Protein AF-A0CLA7-F1 (afdb_monomer)

Structure (mmCIF, N/CA/C/O backbone):
data_AF-A0CLA7-F1
#
_entry.id   AF-A0CLA7-F1
#
loop_
_atom_site.group_PDB
_atom_site.id
_atom_site.type_symbol
_atom_site.label_atom_id
_atom_site.label_alt_id
_atom_site.label_comp_id
_atom_site.label_asym_id
_atom_site.label_entity_id
_atom_site.label_seq_id
_atom_site.pdbx_PDB_ins_code
_atom_site.Cartn_x
_atom_site.Cartn_y
_atom_site.Cartn_z
_atom_site.occupancy
_atom_site.B_iso_or_equiv
_atom_site.auth_seq_id
_atom_site.auth_comp_id
_atom_site.auth_asym_id
_atom_site.auth_atom_id
_atom_site.pdbx_PDB_model_num
ATOM 1 N N . MET A 1 1 ? -2.795 -25.009 -13.081 1.00 46.34 1 MET A N 1
ATOM 2 C CA . MET A 1 1 ? -1.647 -24.074 -13.026 1.00 46.34 1 MET A CA 1
ATOM 3 C C . MET A 1 1 ? -2.137 -22.756 -12.448 1.00 46.34 1 MET A C 1
ATOM 5 O O . MET A 1 1 ? -2.937 -22.112 -13.122 1.00 46.34 1 MET A O 1
ATOM 9 N N . PRO A 1 2 ? -1.749 -22.368 -11.221 1.00 54.25 2 PRO A N 1
ATOM 10 C CA . PRO A 1 2 ? -2.130 -21.069 -10.684 1.00 54.25 2 PRO A CA 1
ATOM 11 C C . PRO A 1 2 ? -1.388 -19.995 -11.481 1.00 54.25 2 PRO A C 1
ATOM 13 O O . PRO A 1 2 ? -0.172 -19.845 -11.379 1.00 54.25 2 PRO A O 1
ATOM 16 N N . ARG A 1 3 ? -2.120 -19.302 -12.353 1.00 59.75 3 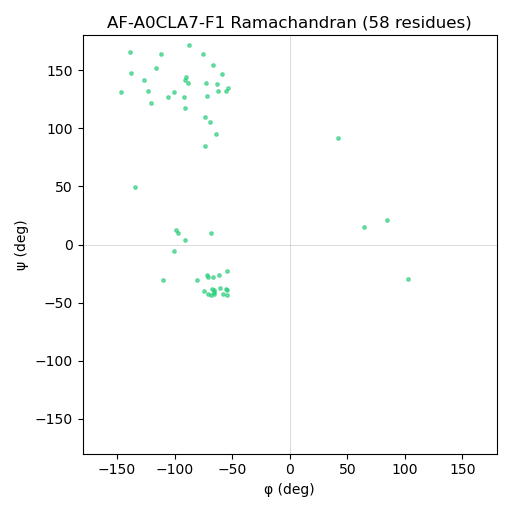ARG A N 1
ATOM 17 C CA . ARG A 1 3 ? -1.610 -18.125 -13.050 1.00 59.75 3 ARG A CA 1
ATOM 18 C C . ARG A 1 3 ? -1.564 -17.024 -12.001 1.00 59.75 3 ARG A C 1
ATOM 20 O O . ARG A 1 3 ? -2.611 -16.613 -11.511 1.00 59.75 3 ARG A O 1
ATOM 27 N N . CYS A 1 4 ? -0.364 -16.618 -11.594 1.00 59.03 4 CYS A N 1
ATOM 28 C CA . CYS A 1 4 ? -0.225 -15.428 -10.767 1.00 59.03 4 CYS A CA 1
ATOM 29 C C . CYS A 1 4 ? -0.930 -14.262 -11.482 1.00 59.03 4 CYS A C 1
ATOM 31 O O . CYS A 1 4 ? -0.783 -14.140 -12.704 1.00 59.03 4 CYS A O 1
ATOM 33 N N . PRO A 1 5 ? -1.723 -13.454 -10.766 1.00 64.44 5 PRO A N 1
ATOM 34 C CA . PRO A 1 5 ? -2.473 -12.378 -11.390 1.00 64.44 5 PRO A CA 1
ATOM 35 C C . PRO A 1 5 ? -1.505 -11.360 -12.005 1.00 64.44 5 PRO A C 1
ATOM 37 O O . PRO A 1 5 ? -0.454 -11.055 -11.435 1.00 64.44 5 PRO A O 1
ATOM 40 N N . THR A 1 6 ? -1.841 -10.883 -13.204 1.00 66.31 6 THR A N 1
ATOM 41 C CA . THR A 1 6 ? -1.088 -9.836 -13.915 1.00 66.31 6 THR A CA 1
ATOM 42 C C . THR A 1 6 ? -1.289 -8.471 -13.252 1.00 66.31 6 THR A C 1
ATOM 44 O O . THR A 1 6 ? -0.397 -7.627 -13.286 1.00 66.31 6 THR A O 1
ATOM 47 N N . ASP A 1 7 ? -2.422 -8.303 -12.569 1.00 69.06 7 ASP A N 1
ATOM 48 C CA . ASP A 1 7 ? -2.828 -7.093 -11.864 1.00 69.06 7 ASP A CA 1
ATOM 49 C C . ASP A 1 7 ? -2.837 -7.282 -10.342 1.00 69.06 7 ASP A C 1
ATOM 51 O O . ASP A 1 7 ? -2.816 -8.397 -9.817 1.00 69.06 7 ASP A O 1
ATOM 55 N N . ILE A 1 8 ? -2.871 -6.162 -9.617 1.00 74.06 8 ILE A N 1
ATOM 56 C CA . ILE A 1 8 ? -3.002 -6.159 -8.159 1.00 74.06 8 ILE A CA 1
ATOM 57 C C . ILE A 1 8 ? -4.426 -6.574 -7.789 1.00 74.06 8 ILE A C 1
ATOM 59 O O . ILE A 1 8 ? -5.394 -5.968 -8.253 1.00 74.06 8 ILE A O 1
ATOM 63 N N . VAL A 1 9 ? -4.553 -7.561 -6.905 1.00 79.75 9 VAL A N 1
ATOM 6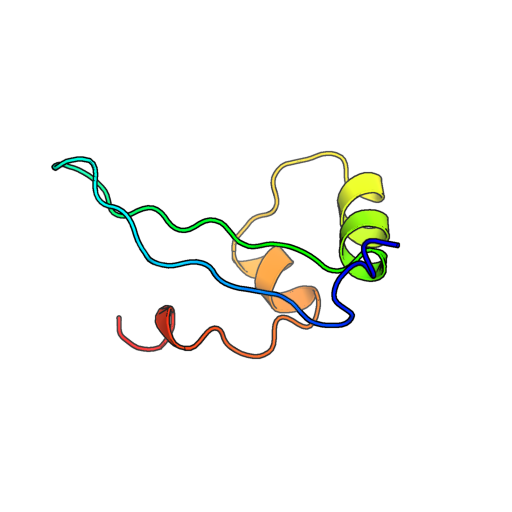4 C CA . VAL A 1 9 ? -5.850 -7.993 -6.376 1.00 79.75 9 VAL A CA 1
ATOM 65 C C . VAL A 1 9 ? -5.983 -7.505 -4.941 1.00 79.75 9 VAL A C 1
ATOM 67 O O . VAL A 1 9 ? -5.114 -7.743 -4.103 1.00 79.75 9 VAL A O 1
ATOM 70 N N . TYR A 1 10 ? -7.079 -6.809 -4.659 1.00 80.94 10 TYR A N 1
ATOM 71 C CA . TYR A 1 10 ? -7.436 -6.383 -3.312 1.00 80.94 10 TYR A CA 1
ATOM 72 C C . TYR A 1 10 ? -8.479 -7.336 -2.772 1.00 80.94 10 TYR A C 1
ATOM 74 O O . TYR A 1 10 ? -9.492 -7.572 -3.431 1.00 80.94 10 TYR A O 1
ATOM 82 N N . SER A 1 11 ? -8.258 -7.824 -1.565 1.00 82.50 11 SER A N 1
ATOM 83 C CA . SER A 1 11 ? -9.265 -8.632 -0.899 1.00 82.50 11 SER A CA 1
ATOM 84 C C . SER A 1 11 ? -10.254 -7.786 -0.120 1.00 82.50 11 SER A C 1
ATOM 86 O O . SER A 1 11 ? -10.111 -6.562 0.034 1.00 82.50 11 SER A O 1
ATOM 88 N N . GLU A 1 12 ? -11.293 -8.457 0.356 1.00 82.75 12 GLU A N 1
ATOM 89 C CA . GLU A 1 12 ? -12.291 -7.861 1.226 1.00 82.75 12 GLU A CA 1
ATOM 90 C C . GLU A 1 12 ? -11.634 -7.321 2.498 1.00 82.75 12 GLU A C 1
ATOM 92 O O . GLU A 1 12 ? -10.602 -7.820 2.961 1.00 82.75 12 GLU A O 1
ATOM 97 N N . LYS A 1 13 ? -12.198 -6.227 3.013 1.00 83.00 13 LYS A N 1
ATOM 98 C CA . LYS A 1 13 ? -11.746 -5.681 4.288 1.00 83.00 13 LYS A CA 1
ATOM 99 C C . LYS A 1 13 ? -12.233 -6.602 5.396 1.00 83.00 13 LYS A C 1
ATOM 101 O O . LYS A 1 13 ? -13.380 -7.040 5.356 1.00 83.00 13 LYS A O 1
ATOM 106 N N . TYR A 1 14 ? -11.384 -6.848 6.378 1.00 88.38 14 TYR A N 1
ATOM 107 C CA . TYR A 1 14 ? -11.746 -7.568 7.589 1.00 88.38 14 TYR A CA 1
ATOM 108 C C . TYR A 1 14 ? -11.354 -6.728 8.800 1.00 88.38 14 TYR A C 1
ATOM 110 O O . TYR A 1 14 ? -10.328 -6.051 8.792 1.00 88.38 14 TYR A O 1
ATOM 118 N N . THR A 1 15 ? -12.204 -6.747 9.818 1.00 85.75 15 THR A N 1
ATOM 119 C CA . THR A 1 15 ? -12.086 -5.895 11.002 1.00 85.75 15 THR A CA 1
ATOM 120 C C . THR A 1 15 ? -12.022 -6.783 12.230 1.00 85.75 15 THR A C 1
ATOM 122 O O . THR A 1 15 ? -12.853 -7.676 12.366 1.00 85.75 15 THR A O 1
ATOM 125 N N . ASP A 1 16 ? -11.066 -6.527 13.122 1.00 85.25 16 ASP A N 1
ATOM 126 C CA . ASP A 1 16 ? -10.893 -7.298 14.370 1.00 85.25 16 ASP A CA 1
ATOM 127 C C . ASP A 1 16 ? -11.545 -6.606 15.589 1.00 85.25 16 ASP A C 1
ATOM 129 O O . ASP A 1 16 ? -11.353 -6.988 16.734 1.00 85.25 16 ASP A O 1
ATOM 133 N N . GLY A 1 17 ? -12.325 -5.548 15.346 1.00 83.19 17 GLY A N 1
ATOM 134 C CA . GLY A 1 17 ? -13.023 -4.747 16.360 1.00 83.19 17 GLY A CA 1
ATOM 135 C C . GLY A 1 17 ? -12.348 -3.408 16.671 1.00 83.19 17 GLY A C 1
ATOM 136 O O . GLY A 1 17 ? -13.048 -2.440 16.947 1.00 83.19 17 GLY A O 1
ATOM 137 N N . GLU A 1 18 ? -11.022 -3.322 16.543 1.00 86.62 18 GLU A N 1
ATOM 138 C CA . GLU A 1 18 ? -10.248 -2.088 16.784 1.00 86.62 18 GLU A CA 1
ATOM 139 C C . GLU A 1 18 ? -9.665 -1.485 15.492 1.00 86.62 18 GLU A C 1
ATOM 141 O O . GLU A 1 18 ? -9.571 -0.267 15.354 1.00 86.62 18 GLU A O 1
ATOM 146 N N . PHE A 1 19 ? -9.341 -2.325 14.502 1.00 82.56 19 PHE A N 1
ATOM 147 C CA . PHE A 1 19 ? -8.722 -1.899 13.244 1.00 82.56 19 PHE A CA 1
ATOM 148 C C . PHE A 1 19 ? -9.329 -2.596 12.025 1.00 82.56 19 PHE A C 1
ATOM 150 O O . PHE A 1 19 ? -9.723 -3.763 12.086 1.00 82.56 19 PHE A O 1
ATOM 157 N N . GLU A 1 20 ? -9.354 -1.878 10.900 1.00 85.56 20 GLU A N 1
ATOM 158 C CA . GLU A 1 20 ? -9.672 -2.414 9.576 1.00 85.56 20 GLU A CA 1
ATOM 159 C C . GLU A 1 20 ? -8.390 -2.853 8.862 1.00 85.56 20 GLU A C 1
ATOM 161 O O . GLU A 1 20 ? -7.464 -2.065 8.655 1.00 85.56 20 GLU A O 1
ATOM 166 N N . TYR A 1 21 ? -8.371 -4.098 8.403 1.00 85.44 21 TYR A N 1
ATOM 167 C CA . TYR A 1 21 ? -7.280 -4.670 7.633 1.00 85.44 21 TYR A CA 1
ATOM 168 C C . TYR A 1 21 ? -7.743 -5.037 6.228 1.00 85.44 21 TYR A C 1
ATOM 170 O O . TYR A 1 21 ? -8.901 -5.367 5.966 1.00 85.44 21 TYR A O 1
ATOM 178 N N . ARG A 1 22 ? -6.796 -5.006 5.294 1.00 84.12 22 ARG A N 1
ATOM 179 C CA . ARG A 1 22 ? -6.978 -5.503 3.934 1.00 84.12 22 ARG A CA 1
ATOM 180 C C . ARG A 1 22 ? -5.660 -6.075 3.457 1.00 84.12 22 ARG A C 1
ATOM 182 O O . ARG A 1 22 ? -4.631 -5.409 3.530 1.00 84.12 22 ARG A O 1
ATOM 189 N N . HIS A 1 23 ? -5.705 -7.281 2.910 1.00 83.81 23 HIS A N 1
ATOM 190 C CA . HIS A 1 23 ? -4.550 -7.838 2.228 1.00 83.81 23 HIS A CA 1
ATOM 191 C C . HIS A 1 23 ? -4.573 -7.470 0.742 1.00 83.81 23 HIS A C 1
ATOM 193 O O . HIS A 1 23 ? -5.630 -7.377 0.107 1.00 83.81 23 HIS A O 1
ATOM 199 N N . VAL A 1 24 ? -3.381 -7.231 0.202 1.00 81.81 24 VAL A N 1
ATOM 200 C CA . VAL A 1 24 ? -3.158 -6.870 -1.197 1.00 81.81 24 VAL A CA 1
ATOM 201 C C . VAL A 1 24 ? -2.255 -7.927 -1.810 1.00 81.81 24 VAL A C 1
ATOM 203 O O . VAL A 1 24 ? 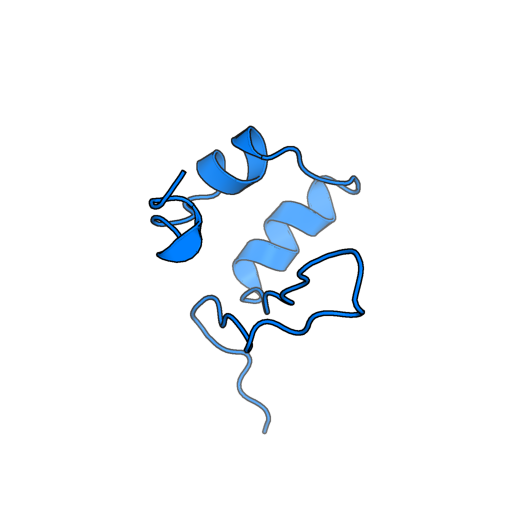-1.145 -8.156 -1.332 1.00 81.81 24 VAL A O 1
ATOM 206 N N . ILE A 1 25 ? -2.733 -8.578 -2.864 1.00 82.69 25 ILE A N 1
ATOM 207 C CA . ILE A 1 25 ? -1.965 -9.560 -3.623 1.00 82.69 25 ILE A CA 1
ATOM 208 C C . ILE A 1 25 ? -1.263 -8.817 -4.751 1.00 82.69 25 ILE A C 1
ATOM 210 O O . ILE A 1 25 ? -1.900 -8.223 -5.622 1.00 82.69 25 ILE A O 1
ATOM 214 N N . LEU A 1 26 ? 0.065 -8.847 -4.717 1.00 79.19 26 LEU A N 1
ATOM 215 C CA . LEU A 1 26 ? 0.901 -8.155 -5.687 1.00 79.19 26 LEU A CA 1
ATOM 216 C C . LEU A 1 26 ? 1.236 -9.072 -6.871 1.00 79.19 26 LEU A C 1
ATOM 218 O O . LEU A 1 26 ? 1.529 -10.253 -6.665 1.00 79.19 26 LEU A O 1
ATOM 222 N N . PRO A 1 27 ? 1.270 -8.536 -8.102 1.00 83.12 27 PRO A N 1
ATOM 223 C CA . PRO A 1 27 ? 1.781 -9.255 -9.254 1.00 83.12 27 PRO A CA 1
ATOM 224 C C . PRO A 1 27 ? 3.290 -9.491 -9.114 1.00 83.12 27 PRO A C 1
ATOM 226 O O . PRO A 1 27 ? 4.020 -8.732 -8.464 1.00 83.12 27 PRO A O 1
ATOM 229 N N . HIS A 1 28 ? 3.776 -10.541 -9.776 1.00 81.50 28 HIS A N 1
ATOM 230 C CA . HIS A 1 28 ? 5.163 -11.009 -9.675 1.00 81.50 28 HIS A CA 1
ATOM 231 C C . HIS A 1 28 ? 6.188 -9.902 -9.990 1.00 81.50 28 HIS A C 1
ATOM 233 O O . HIS A 1 28 ? 7.231 -9.800 -9.340 1.00 81.50 28 HIS A O 1
ATOM 239 N N . GLU A 1 29 ? 5.901 -9.049 -10.974 1.00 80.56 29 GLU A N 1
ATOM 240 C CA . GLU A 1 29 ? 6.802 -7.967 -11.383 1.00 80.56 29 GLU A CA 1
ATOM 241 C C . GLU A 1 29 ? 6.992 -6.905 -10.295 1.00 80.56 29 GLU A C 1
ATOM 243 O O . GLU A 1 29 ? 8.112 -6.435 -10.077 1.00 80.56 29 GLU A O 1
ATOM 248 N N . LEU A 1 30 ? 5.923 -6.564 -9.569 1.00 78.31 30 LEU A N 1
ATOM 249 C CA . LEU A 1 30 ? 5.997 -5.637 -8.440 1.00 78.31 30 LEU A CA 1
ATOM 250 C C . LEU A 1 30 ? 6.708 -6.282 -7.257 1.00 78.31 30 LEU A C 1
ATOM 252 O O . LEU A 1 30 ? 7.597 -5.657 -6.680 1.00 78.31 30 LEU A O 1
ATOM 256 N N . TYR A 1 31 ? 6.412 -7.549 -6.956 1.00 81.31 31 TYR A N 1
ATOM 257 C CA . TYR 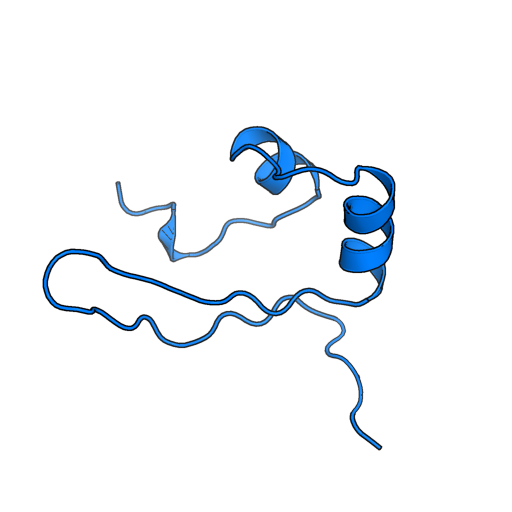A 1 31 ? 7.133 -8.285 -5.918 1.00 81.31 31 TYR A CA 1
ATOM 258 C C . TYR A 1 31 ? 8.648 -8.280 -6.167 1.00 81.31 31 TYR A C 1
ATOM 260 O O . TYR A 1 31 ? 9.417 -7.985 -5.258 1.00 81.31 31 TYR A O 1
ATOM 268 N N . LYS A 1 32 ? 9.099 -8.497 -7.410 1.00 82.81 32 LYS A N 1
ATOM 269 C CA . LYS A 1 32 ? 10.527 -8.412 -7.763 1.00 82.81 32 LYS A CA 1
ATOM 270 C C . LYS A 1 32 ? 11.133 -7.029 -7.517 1.00 82.81 32 LYS A C 1
ATOM 272 O O . LYS A 1 32 ? 12.291 -6.951 -7.114 1.00 82.81 32 LYS A O 1
ATOM 277 N N . LYS A 1 33 ? 10.394 -5.943 -7.762 1.00 81.56 33 LYS A N 1
ATOM 278 C CA . LYS A 1 33 ? 10.867 -4.575 -7.476 1.00 81.56 33 LYS A CA 1
ATOM 279 C C . LYS A 1 33 ? 10.976 -4.331 -5.971 1.00 81.56 33 LYS A C 1
ATOM 281 O O . LYS A 1 33 ? 11.984 -3.806 -5.516 1.00 81.56 33 LYS A O 1
ATOM 286 N N . ILE A 1 34 ? 9.982 -4.770 -5.205 1.00 80.44 34 ILE A N 1
ATOM 287 C CA . ILE A 1 34 ? 9.901 -4.550 -3.754 1.00 80.44 34 ILE A CA 1
ATOM 288 C C . ILE A 1 34 ? 10.887 -5.443 -2.996 1.00 80.44 34 ILE A C 1
ATOM 290 O O . ILE A 1 34 ? 11.569 -4.987 -2.083 1.00 80.44 34 ILE A O 1
ATOM 294 N N . SER A 1 35 ? 11.042 -6.697 -3.418 1.00 80.25 35 SER A N 1
ATOM 295 C CA . SER A 1 35 ? 11.992 -7.641 -2.825 1.00 80.25 35 SER A CA 1
ATOM 296 C C . SER A 1 35 ? 13.442 -7.166 -2.946 1.00 80.25 35 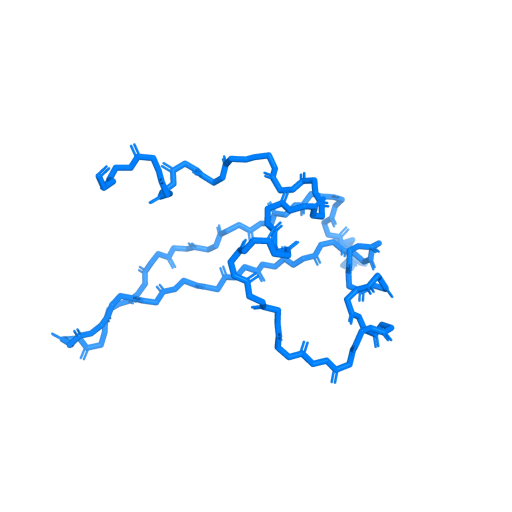SER A C 1
ATOM 298 O O . SER A 1 35 ? 14.254 -7.534 -2.105 1.00 80.25 35 SER A O 1
ATOM 300 N N . LYS A 1 36 ? 13.775 -6.335 -3.946 1.00 79.44 36 LYS A N 1
ATOM 301 C CA . LYS A 1 36 ? 15.093 -5.682 -4.041 1.00 79.44 36 LYS A CA 1
ATOM 302 C C . LYS A 1 36 ? 15.299 -4.599 -2.982 1.00 79.44 36 LYS A C 1
ATOM 304 O O . LYS A 1 36 ? 16.435 -4.321 -2.624 1.00 79.44 36 LYS A O 1
ATOM 309 N N . ILE A 1 37 ? 14.216 -3.980 -2.515 1.00 82.25 37 ILE A N 1
ATOM 310 C CA . ILE A 1 37 ? 14.241 -2.906 -1.517 1.00 82.25 37 ILE A CA 1
ATOM 311 C C . ILE A 1 37 ? 14.392 -3.497 -0.104 1.00 82.25 37 ILE A C 1
ATOM 313 O O . ILE A 1 37 ? 15.016 -2.873 0.747 1.00 82.25 37 ILE A O 1
ATOM 317 N N . GLY A 1 38 ? 13.871 -4.707 0.144 1.00 77.62 38 GLY A N 1
ATOM 318 C CA . GLY A 1 38 ? 14.168 -5.492 1.354 1.00 77.62 38 GLY A CA 1
ATOM 319 C C . GLY A 1 38 ? 13.687 -4.879 2.676 1.00 77.62 38 GLY A C 1
ATOM 320 O O . GLY A 1 38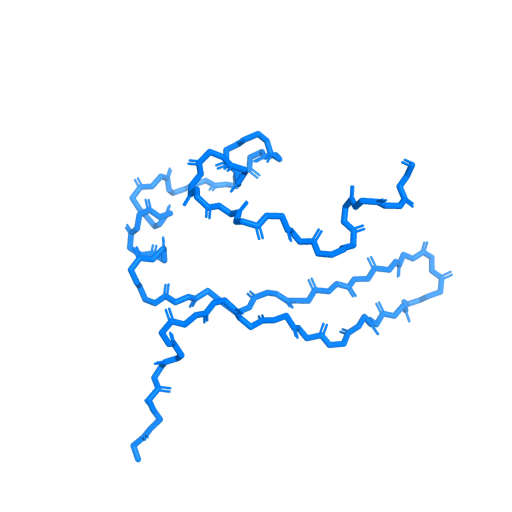 ? 14.119 -5.307 3.742 1.00 77.62 38 GLY A O 1
ATOM 321 N N . ARG A 1 39 ? 12.802 -3.877 2.624 1.00 83.12 39 ARG A N 1
ATOM 322 C CA . ARG A 1 39 ? 12.234 -3.179 3.787 1.00 83.12 39 ARG A CA 1
ATOM 323 C C . ARG A 1 39 ? 10.745 -2.915 3.594 1.00 83.12 39 ARG A C 1
ATOM 325 O O . ARG A 1 39 ? 10.236 -2.975 2.474 1.00 83.12 39 ARG A O 1
ATOM 332 N N . LEU A 1 40 ? 10.069 -2.561 4.686 1.00 79.25 40 LEU A N 1
ATOM 333 C CA . LEU A 1 40 ? 8.717 -2.014 4.627 1.00 79.25 40 LEU A CA 1
ATOM 334 C C . LEU A 1 40 ? 8.729 -0.694 3.850 1.00 79.25 40 LEU A C 1
ATOM 336 O O . LEU A 1 40 ? 9.576 0.173 4.070 1.00 79.25 40 LEU A O 1
ATOM 340 N N . LEU A 1 41 ? 7.790 -0.568 2.921 1.00 79.31 41 LEU A N 1
ATOM 341 C CA . LEU A 1 41 ? 7.622 0.627 2.109 1.00 79.31 41 LEU A CA 1
ATOM 342 C C . LEU A 1 41 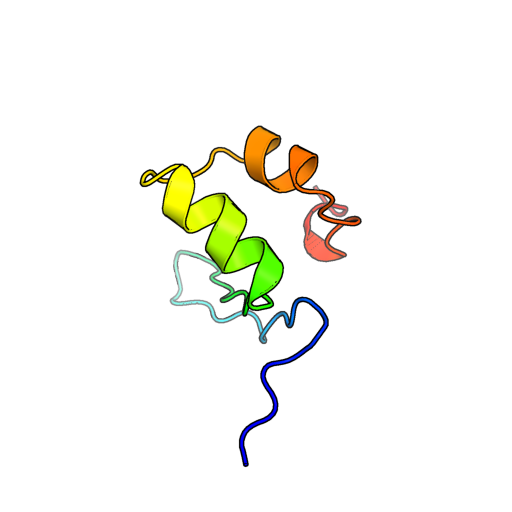? 6.690 1.606 2.815 1.00 79.31 41 LEU A C 1
ATOM 344 O O . LEU A 1 41 ? 5.669 1.210 3.378 1.00 79.31 41 LEU A O 1
ATOM 348 N N . THR A 1 42 ? 7.037 2.887 2.747 1.00 80.44 42 THR A N 1
ATOM 349 C CA . THR A 1 42 ? 6.157 3.969 3.186 1.00 80.44 42 THR A CA 1
ATOM 350 C C . THR A 1 42 ? 5.047 4.190 2.162 1.00 80.44 42 THR A C 1
ATOM 352 O O . THR A 1 42 ? 5.124 3.748 1.014 1.00 80.44 42 THR A O 1
ATOM 355 N N . GLU A 1 43 ? 4.001 4.903 2.563 1.00 77.69 43 GLU A N 1
ATOM 356 C CA . GLU A 1 43 ? 2.852 5.189 1.703 1.00 77.69 43 GLU A CA 1
ATOM 357 C C . GLU A 1 43 ? 3.248 5.859 0.371 1.00 77.69 43 GLU A C 1
ATOM 359 O O . GLU A 1 43 ? 2.728 5.520 -0.693 1.00 77.69 43 GLU A O 1
ATOM 364 N N . GLN A 1 44 ? 4.227 6.767 0.417 1.00 76.44 44 GLN A N 1
ATOM 365 C CA . GLN A 1 44 ? 4.737 7.473 -0.757 1.00 76.44 44 GLN A CA 1
ATOM 366 C C . GLN A 1 44 ? 5.446 6.531 -1.739 1.00 76.44 44 GLN A C 1
ATOM 368 O O . GLN A 1 44 ? 5.229 6.626 -2.948 1.00 76.44 44 GLN A O 1
ATOM 373 N N . GLU A 1 45 ? 6.228 5.580 -1.226 1.00 80.00 45 GLU A N 1
ATOM 374 C CA . GLU A 1 45 ? 6.915 4.573 -2.039 1.00 80.00 45 GLU A CA 1
ATOM 375 C C . GLU A 1 45 ? 5.905 3.642 -2.720 1.00 80.00 45 GLU A C 1
ATOM 377 O O . GLU A 1 45 ? 6.013 3.380 -3.920 1.00 80.00 45 GLU A O 1
ATOM 382 N N . TRP A 1 46 ? 4.862 3.213 -1.995 1.00 74.62 46 TRP A N 1
ATOM 383 C CA . TRP A 1 46 ? 3.761 2.439 -2.577 1.00 74.62 46 TRP A CA 1
ATOM 384 C C . TRP A 1 46 ? 3.071 3.191 -3.718 1.00 74.62 46 TRP A C 1
ATOM 386 O O . TRP A 1 46 ? 2.809 2.591 -4.760 1.00 74.62 46 TRP A O 1
ATOM 396 N N . ARG A 1 47 ? 2.826 4.502 -3.572 1.00 71.75 47 ARG A N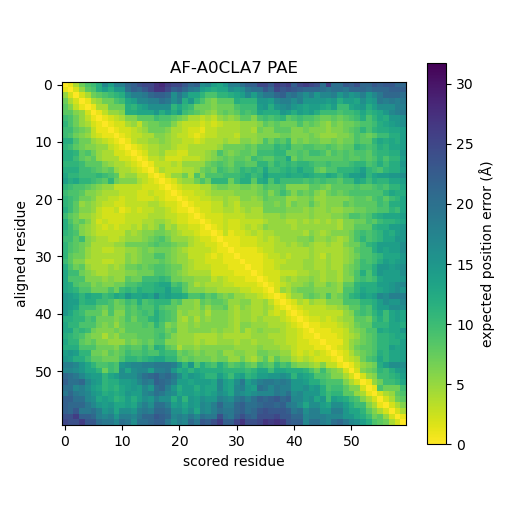 1
ATOM 397 C CA . ARG A 1 47 ? 2.250 5.324 -4.652 1.00 71.75 47 ARG A CA 1
ATOM 398 C C . ARG A 1 47 ? 3.194 5.488 -5.846 1.00 71.75 47 ARG A C 1
ATOM 400 O O . ARG A 1 47 ? 2.733 5.443 -6.986 1.00 71.75 47 ARG A O 1
ATOM 407 N N . SER A 1 48 ? 4.495 5.635 -5.595 1.00 73.25 48 SER A N 1
ATOM 408 C CA . SER A 1 48 ? 5.523 5.826 -6.630 1.00 73.25 48 SER A CA 1
ATOM 409 C C . SER A 1 48 ? 5.717 4.590 -7.522 1.00 73.25 48 SER A C 1
ATOM 411 O O . SER A 1 48 ? 6.012 4.713 -8.710 1.00 73.25 48 SER A O 1
ATOM 413 N N . LEU A 1 49 ? 5.445 3.385 -7.006 1.00 71.38 49 LEU A N 1
ATOM 414 C CA . LEU A 1 49 ? 5.543 2.117 -7.750 1.00 71.38 49 LEU A CA 1
ATOM 415 C C . LEU A 1 49 ? 4.497 1.936 -8.874 1.00 71.38 49 LEU A C 1
ATOM 417 O O . LEU A 1 49 ? 4.406 0.856 -9.460 1.00 71.38 49 LEU A O 1
ATOM 421 N N . GLY A 1 50 ? 3.733 2.977 -9.217 1.00 58.66 50 GLY A N 1
ATOM 422 C CA . GLY A 1 50 ? 2.698 2.923 -10.254 1.00 58.66 50 GLY A CA 1
ATOM 423 C C . GLY A 1 50 ? 1.368 2.394 -9.732 1.00 58.66 50 GLY A C 1
ATOM 424 O O . GLY A 1 50 ? 0.529 1.926 -10.501 1.00 58.66 50 GLY A O 1
ATOM 425 N N . TYR A 1 51 ? 1.169 2.468 -8.418 1.00 62.59 51 TYR A N 1
ATOM 426 C CA . TYR A 1 51 ? -0.086 2.133 -7.779 1.00 62.59 51 TYR A CA 1
ATOM 427 C C . TYR A 1 51 ? -1.175 3.095 -8.244 1.00 62.59 51 TYR A C 1
ATOM 429 O O . TYR A 1 51 ? -1.328 4.215 -7.747 1.00 62.59 51 TYR A O 1
ATOM 437 N N . LYS A 1 52 ? -1.917 2.669 -9.264 1.00 49.88 52 LYS A N 1
ATOM 438 C CA . LYS A 1 52 ? -2.978 3.454 -9.874 1.00 49.88 52 LYS A CA 1
ATOM 439 C C . LYS A 1 52 ? -4.165 3.463 -8.921 1.00 49.88 52 LYS A C 1
ATOM 441 O O . LYS A 1 52 ? -5.056 2.636 -9.040 1.00 49.88 52 LYS A O 1
ATOM 446 N N . ARG A 1 53 ? -4.117 4.402 -7.971 1.00 47.16 53 ARG A N 1
ATOM 447 C CA . ARG A 1 53 ? -5.210 4.853 -7.105 1.00 47.16 53 ARG A CA 1
ATOM 448 C C . ARG A 1 53 ? -6.060 3.694 -6.596 1.00 47.16 53 ARG A C 1
ATOM 450 O O . ARG A 1 53 ? -7.068 3.341 -7.208 1.00 47.16 53 ARG A O 1
ATOM 457 N N . ILE A 1 54 ? -5.705 3.162 -5.432 1.00 56.12 54 ILE A N 1
ATOM 458 C CA . ILE A 1 54 ? -6.684 2.347 -4.728 1.00 56.12 54 ILE A CA 1
ATOM 459 C C . ILE A 1 54 ? -7.970 3.124 -4.509 1.00 56.12 54 ILE A C 1
ATOM 461 O O . ILE A 1 54 ? -7.918 4.244 -3.997 1.00 56.12 54 ILE A O 1
ATOM 465 N N . PRO A 1 55 ? -9.121 2.515 -4.822 1.00 49.06 55 PRO A N 1
ATOM 466 C CA . PRO A 1 55 ? -10.419 3.136 -4.599 1.00 49.06 55 PRO A CA 1
ATOM 467 C C . PRO A 1 55 ? -10.641 3.591 -3.149 1.00 49.06 55 PRO A C 1
ATOM 469 O O . PRO A 1 55 ? -11.446 4.473 -2.902 1.00 49.06 55 PRO A O 1
ATOM 472 N N . TRP A 1 56 ? -9.919 3.015 -2.184 1.00 52.28 56 TRP A N 1
ATOM 473 C CA . TRP A 1 56 ? -10.152 3.207 -0.753 1.00 52.28 56 TRP A CA 1
ATOM 474 C C . TRP A 1 56 ? -9.216 4.202 -0.051 1.00 52.28 56 TRP A C 1
ATOM 476 O O . TRP A 1 56 ? -9.464 4.505 1.106 1.00 52.28 56 TRP A O 1
ATOM 486 N N . MET A 1 57 ? -8.195 4.753 -0.722 1.00 47.03 57 MET A N 1
ATOM 487 C CA . MET A 1 57 ? -7.473 5.942 -0.209 1.00 47.03 57 MET A CA 1
ATOM 488 C C . MET A 1 57 ? -8.073 7.264 -0.708 1.00 47.03 57 MET A C 1
ATOM 490 O O . MET A 1 57 ? -7.501 8.322 -0.472 1.00 47.03 57 MET A O 1
ATOM 494 N N . GLY A 1 58 ? -9.187 7.215 -1.446 1.00 42.72 58 GLY A N 1
ATOM 495 C CA . GLY A 1 58 ? -9.889 8.393 -1.967 1.00 42.72 58 GLY A CA 1
ATOM 496 C C . GLY A 1 58 ? -11.100 8.834 -1.139 1.00 42.72 58 GLY A C 1
ATOM 497 O O . GLY A 1 58 ? -11.897 9.622 -1.634 1.00 42.72 58 GLY A O 1
ATOM 498 N N . SER A 1 59 ? -11.279 8.307 0.074 1.00 39.06 59 SER A N 1
ATOM 499 C CA . SER A 1 59 ? -12.347 8.730 0.995 1.00 39.06 59 SER A CA 1
ATOM 500 C C . SER A 1 59 ? -11.814 8.933 2.412 1.00 39.06 59 SER A C 1
ATOM 502 O O . SER A 1 59 ? -12.365 8.394 3.368 1.00 39.06 59 SER A O 1
ATOM 504 N N . LEU A 1 60 ? -10.718 9.686 2.516 1.00 42.59 60 LEU A N 1
ATOM 505 C CA . LEU A 1 60 ? -10.417 10.489 3.699 1.00 42.59 60 LEU A CA 1
ATOM 506 C C . LEU A 1 60 ? -10.655 11.954 3.339 1.00 42.59 60 LEU A C 1
ATOM 508 O O . LEU A 1 60 ? -10.236 12.333 2.219 1.00 42.59 60 LEU A O 1
#

Solvent-accessible surface area (backbone atoms only — not comparable to full-atom values): 4079 Å² total; per-residue (Å²): 130,90,75,76,51,88,54,74,45,76,54,72,75,48,65,83,86,87,52,80,44,68,58,72,47,71,18,70,72,57,48,58,58,48,61,73,65,73,62,89,74,53,74,67,55,52,47,70,74,67,53,79,66,63,82,78,79,72,75,121

Secondary structure (DSSP, 8-state):
-----SS-EEPPPEE-SS-EE--EEPPHHHHHHHHHH-SPPPHHHHHHTT----TTSS--

Foldseek 3Di:
DPDFDPDKDKDDWDDPPPDIDIDIRDGPVLCVVVVVVVDDDDPVRCVVSVPPDDPPVPPD

Mean predicted aligned error: 8.83 Å

Radius of gyration: 13.13 Å; Cα contacts (8 Å, |Δi|>4): 42; chains: 1; bounding box: 28×35×31 Å

Nearest PDB structures (foldseek):
  1cks-assembly1_A-2  TM=7.856E-01  e=1.249E-03  Homo sapiens
  1cks-assembly1_B  TM=8.089E-01  e=1.756E-03  Homo sapiens
  1sce-assembly2_C-2  TM=7.223E-01  e=2.336E-02  Schizosaccharomyces pombe

InterPro domains:
  IPR000789 Cyclin-dependent kinase, regulatory subunit [PF01111] (8-51)
  IPR000789 Cyclin-dependent kinase, regulatory subunit [PR00296] (7-21)
  IPR000789 Cyclin-dependent kinase, regulatory subunit [PR00296] (22-36)
  IPR000789 Cyclin-dependent kinase, regulatory subunit [PR00296] (45-59)
  IPR000789 Cyclin-dependent kinase, regulatory subunit [SM01084] (7-57)
  IPR036858 Cyclin-dependent kinase, regulatory subunit superfamily [G3DSA:3.30.170.10] (4-55)
  IPR036858 Cyclin-dependent kinase, regulatory subunit superfamily [SSF55637] (6-52)

Organism: Paramecium tetraurelia (NCBI:txid5888)

Sequence (60 aa):
MPRCPTDIVYSEKYTDGEFEYRHVILPHELYKKISKIGRLLTEQEWRSLGYKRIPWMGSL

pLDDT: mean 72.67, std 13.66, range [39.06, 88.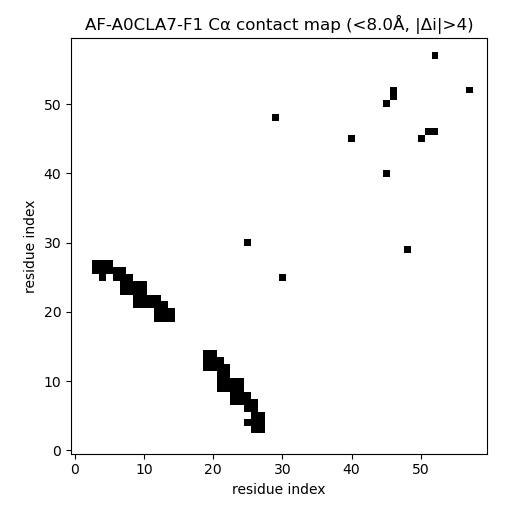38]